Protein AF-A0A9D7A4C4-F1 (afdb_monomer)

Nearest PDB structures (foldseek):
  4v5z-assembly1_Bu  TM=4.127E-01  e=6.412E+00  Canis lupus familiaris

pLDDT: mean 70.17, std 12.79, range [40.72, 86.06]

Mean predicted aligned error: 13.34 Å

Structure (mmCIF, N/CA/C/O backbone):
data_AF-A0A9D7A4C4-F1
#
_entry.id   AF-A0A9D7A4C4-F1
#
loop_
_atom_site.group_PDB
_atom_site.id
_atom_site.type_symbol
_atom_site.label_atom_id
_atom_site.label_alt_id
_atom_site.label_comp_id
_atom_site.label_asym_id
_atom_site.label_entity_id
_atom_site.label_seq_id
_atom_site.pdbx_PDB_ins_code
_atom_site.Cartn_x
_atom_site.Cartn_y
_atom_site.Cartn_z
_atom_site.occupancy
_atom_site.B_iso_or_equiv
_atom_site.auth_seq_id
_atom_site.auth_comp_id
_atom_site.auth_asym_id
_atom_site.auth_atom_id
_atom_site.pdbx_PDB_model_num
ATOM 1 N N . MET A 1 1 ? -47.619 -20.358 13.182 1.00 59.12 1 MET A N 1
ATOM 2 C CA . MET A 1 1 ? -46.189 -20.686 13.375 1.00 59.12 1 MET A CA 1
ATOM 3 C C . MET A 1 1 ? -45.429 -20.185 12.158 1.00 59.12 1 MET A C 1
ATOM 5 O O . MET A 1 1 ? -45.761 -20.594 11.055 1.00 59.12 1 MET A O 1
ATOM 9 N N . ARG A 1 2 ? -44.508 -19.232 12.334 1.00 59.91 2 ARG A N 1
ATOM 10 C CA . ARG A 1 2 ? -43.686 -18.668 11.251 1.00 59.91 2 ARG A CA 1
ATOM 11 C C . ARG A 1 2 ? -42.433 -19.542 11.093 1.00 59.91 2 ARG A C 1
ATOM 13 O O . ARG A 1 2 ? -41.881 -19.927 12.122 1.00 59.91 2 ARG A O 1
ATOM 20 N N . PRO A 1 3 ? -42.006 -19.900 9.872 1.00 61.41 3 PRO A N 1
ATOM 21 C CA . PRO A 1 3 ? -40.824 -20.734 9.692 1.00 61.41 3 PRO A CA 1
ATOM 22 C C . PRO A 1 3 ? -39.545 -20.043 10.212 1.00 61.41 3 PRO A C 1
ATOM 24 O O . PRO A 1 3 ? -39.386 -18.841 9.990 1.00 61.41 3 PRO A O 1
ATOM 27 N N . PRO A 1 4 ? -38.626 -20.780 10.869 1.00 63.03 4 PRO A N 1
ATOM 28 C CA . PRO A 1 4 ? -37.471 -20.223 11.589 1.00 63.03 4 PRO A CA 1
ATOM 29 C C . PRO A 1 4 ? -36.311 -19.754 10.693 1.00 63.03 4 PRO A C 1
ATOM 31 O O . PRO A 1 4 ? -35.320 -19.251 11.201 1.00 63.03 4 PRO A O 1
ATOM 34 N N . PHE A 1 5 ? -36.406 -19.922 9.373 1.00 61.94 5 PHE A N 1
ATOM 35 C CA . PHE A 1 5 ? -35.345 -19.570 8.418 1.00 61.94 5 PHE A CA 1
ATOM 36 C C . PHE A 1 5 ? -35.461 -18.149 7.848 1.00 61.94 5 PHE A C 1
ATOM 38 O O . PHE A 1 5 ? -34.636 -17.738 7.040 1.00 61.94 5 PHE A O 1
ATOM 45 N N . LEU A 1 6 ? -36.475 -17.387 8.262 1.00 58.03 6 LEU A N 1
ATOM 46 C CA . LEU A 1 6 ? -36.602 -15.964 7.945 1.00 58.03 6 LEU A CA 1
ATOM 47 C C . LEU A 1 6 ? -36.028 -15.129 9.096 1.00 58.03 6 LEU A C 1
ATOM 49 O O . LEU A 1 6 ? -36.744 -14.344 9.716 1.00 58.03 6 LEU A O 1
ATOM 53 N N . SER A 1 7 ? -34.751 -15.335 9.412 1.00 60.59 7 SER A N 1
ATOM 54 C CA . SER A 1 7 ? -34.005 -14.400 10.251 1.00 60.59 7 SER A CA 1
ATOM 55 C C . SER A 1 7 ? -33.849 -13.106 9.457 1.00 60.59 7 SER A C 1
ATOM 57 O O . SER A 1 7 ? -33.082 -13.038 8.503 1.00 60.59 7 SER A O 1
ATOM 59 N N . THR A 1 8 ? -34.635 -12.093 9.810 1.00 58.38 8 THR A N 1
ATOM 60 C CA . THR A 1 8 ? -34.590 -10.740 9.225 1.00 58.38 8 THR A CA 1
ATOM 61 C C . THR A 1 8 ? -33.344 -9.946 9.626 1.00 58.38 8 THR A C 1
ATOM 63 O O . THR A 1 8 ? -33.243 -8.771 9.292 1.00 58.38 8 THR A O 1
ATOM 66 N N . ASP A 1 9 ? -32.393 -10.573 10.314 1.00 59.16 9 ASP A N 1
ATOM 67 C CA . ASP A 1 9 ? -31.080 -10.012 10.607 1.00 59.16 9 ASP A CA 1
ATOM 68 C C . ASP A 1 9 ? -30.175 -10.161 9.379 1.00 59.16 9 ASP A C 1
ATOM 70 O O . ASP A 1 9 ? -29.184 -10.890 9.375 1.00 59.16 9 ASP A O 1
ATOM 74 N N . PHE A 1 10 ? -30.538 -9.472 8.295 1.00 55.78 10 PHE A N 1
ATOM 75 C CA . PHE A 1 10 ? -29.558 -9.100 7.283 1.00 55.78 10 PHE A CA 1
ATOM 76 C C . PHE A 1 10 ? -28.617 -8.098 7.952 1.00 55.78 10 PHE A C 1
ATOM 78 O O . PHE A 1 10 ? -28.889 -6.900 8.011 1.00 55.78 10 PHE A O 1
ATOM 85 N N . GLN A 1 11 ? -27.545 -8.615 8.545 1.00 58.75 11 GLN A N 1
ATOM 86 C CA . GLN A 1 11 ? -26.488 -7.790 9.095 1.00 58.75 11 GLN A CA 1
ATOM 87 C C . GLN A 1 11 ? -25.715 -7.225 7.906 1.00 58.75 11 GLN A C 1
ATOM 89 O O . GLN A 1 11 ? -25.006 -7.940 7.202 1.00 58.75 11 GLN A O 1
ATOM 94 N N . GLU A 1 12 ? -25.958 -5.952 7.619 1.00 57.91 12 GLU A N 1
ATOM 95 C CA . GLU A 1 12 ? -25.278 -5.213 6.565 1.00 57.91 12 GLU A CA 1
ATOM 96 C C . GLU A 1 12 ? -23.792 -5.121 6.945 1.00 57.91 12 GLU A C 1
ATOM 98 O O . GLU A 1 12 ? -23.410 -4.261 7.736 1.00 57.91 12 GLU A O 1
ATOM 103 N N . SER A 1 13 ? -22.964 -6.053 6.447 1.00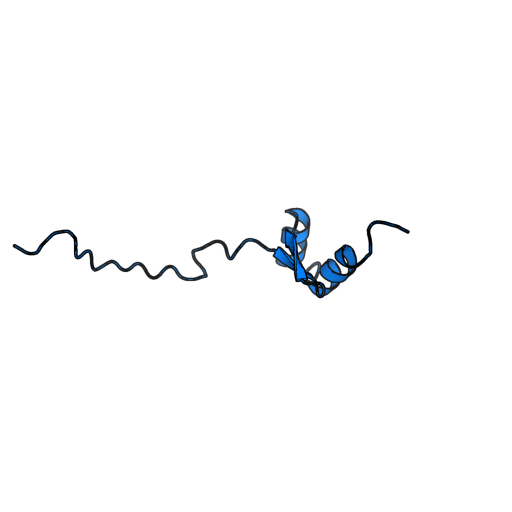 50.75 13 SER A N 1
ATOM 104 C CA . SER A 1 13 ? -21.505 -5.975 6.570 1.00 50.75 13 SER A CA 1
ATOM 105 C C . SER A 1 13 ? -21.064 -4.685 5.904 1.00 50.75 13 SER A C 1
ATOM 107 O O . SER A 1 13 ? -21.069 -4.561 4.675 1.00 50.75 13 SER A O 1
ATOM 109 N N . ARG A 1 14 ? -20.714 -3.688 6.712 1.00 57.94 14 ARG A N 1
ATOM 110 C CA . ARG A 1 14 ? -20.127 -2.471 6.181 1.00 57.94 14 ARG A CA 1
ATOM 111 C C . ARG A 1 14 ? -18.696 -2.790 5.785 1.00 57.94 14 ARG A C 1
ATOM 113 O O . ARG A 1 14 ? -18.009 -3.555 6.453 1.00 57.94 14 ARG A O 1
ATOM 120 N N . ILE A 1 15 ? -18.221 -2.143 4.725 1.00 55.75 15 ILE A N 1
ATOM 121 C CA . ILE A 1 15 ? -16.813 -2.206 4.288 1.00 55.75 15 ILE A CA 1
ATOM 122 C C . ILE A 1 15 ? -15.854 -1.835 5.447 1.00 55.75 15 ILE A C 1
ATOM 124 O O . ILE A 1 15 ? -14.680 -2.172 5.420 1.00 55.75 15 ILE A O 1
ATOM 128 N N . GLU A 1 16 ? -16.374 -1.148 6.465 1.00 56.97 16 GLU A N 1
ATOM 129 C CA . GLU A 1 16 ? -15.727 -0.774 7.724 1.00 56.97 16 GLU A CA 1
ATOM 130 C C . GLU A 1 16 ? -15.443 -1.968 8.664 1.00 56.97 16 GLU A C 1
ATOM 132 O O . GLU A 1 16 ? -14.435 -1.953 9.368 1.00 56.97 16 GLU A O 1
ATOM 137 N N . ASP A 1 17 ? -16.327 -2.976 8.682 1.00 51.41 17 ASP A N 1
ATOM 138 C CA . ASP A 1 17 ? -16.293 -4.137 9.590 1.00 51.41 17 ASP A CA 1
ATOM 139 C C . ASP A 1 17 ? -15.505 -5.321 9.008 1.00 51.41 17 ASP A C 1
ATOM 141 O O . ASP A 1 17 ? -14.965 -6.153 9.741 1.00 51.41 17 ASP A O 1
ATOM 145 N N . GLU A 1 18 ? -15.404 -5.394 7.681 1.00 48.78 18 GLU A N 1
ATOM 146 C CA . GLU A 1 18 ? -14.486 -6.304 7.007 1.00 48.78 18 GLU A CA 1
ATOM 147 C C . GLU A 1 18 ? -13.114 -5.627 6.894 1.00 48.78 18 GLU A C 1
ATOM 149 O O . GLU A 1 18 ? -13.036 -4.487 6.438 1.00 48.78 18 GLU A O 1
ATOM 154 N N . PRO A 1 19 ? -11.997 -6.281 7.269 1.00 49.09 19 PRO A N 1
ATOM 155 C CA . PRO A 1 19 ? -10.673 -5.726 7.024 1.00 49.09 19 PRO A CA 1
ATOM 156 C C . PRO A 1 19 ? -10.487 -5.583 5.510 1.00 49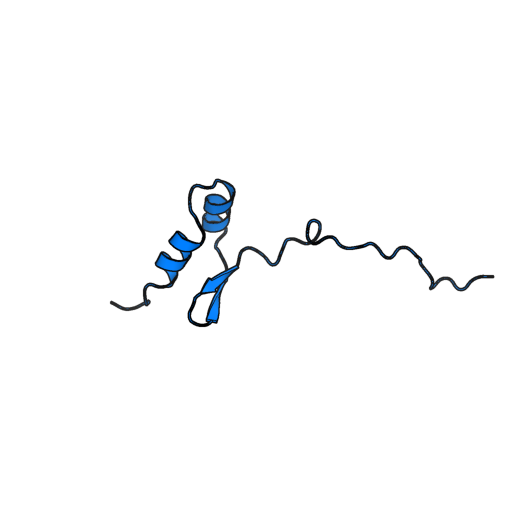.09 19 PRO A C 1
ATOM 158 O O . PRO A 1 19 ? -10.144 -6.555 4.838 1.00 49.09 19 PRO A O 1
ATOM 161 N N . ILE A 1 20 ? -10.752 -4.377 4.989 1.00 53.66 20 ILE A N 1
ATOM 162 C CA . ILE A 1 20 ? -10.722 -3.999 3.572 1.00 53.66 20 ILE A CA 1
ATOM 163 C C . ILE A 1 20 ? -9.518 -4.670 2.925 1.00 53.66 20 ILE A C 1
ATOM 165 O O . ILE A 1 20 ? -8.386 -4.288 3.233 1.00 53.66 20 ILE A O 1
ATOM 169 N N . LEU A 1 21 ? -9.795 -5.702 2.113 1.00 50.66 21 LEU A N 1
ATOM 170 C CA . LEU A 1 21 ?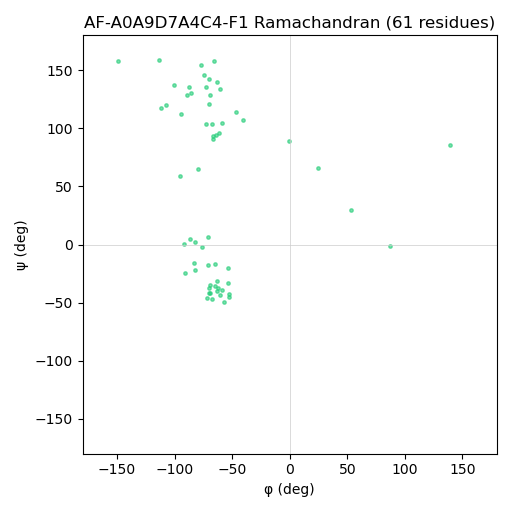 -8.873 -6.514 1.307 1.00 50.66 21 LEU A CA 1
ATOM 171 C C . LEU A 1 21 ? -7.423 -6.054 1.463 1.00 50.66 21 LEU A C 1
ATOM 173 O O . LEU A 1 21 ? -6.974 -5.126 0.793 1.00 50.66 21 LEU A O 1
ATOM 177 N N . GLY A 1 22 ? -6.749 -6.634 2.457 1.00 59.38 22 GLY A N 1
ATOM 178 C CA . GLY A 1 22 ? -5.643 -5.976 3.136 1.00 59.38 22 GLY A CA 1
ATOM 179 C C . GLY A 1 22 ? -4.626 -5.332 2.205 1.00 59.38 22 GLY A C 1
ATOM 180 O O . GLY A 1 22 ? -3.889 -6.062 1.564 1.00 59.38 22 GLY A O 1
ATOM 181 N N . MET A 1 23 ? -4.531 -3.999 2.239 1.00 72.06 23 MET A N 1
ATOM 182 C CA . MET A 1 23 ? -3.417 -3.166 1.760 1.00 72.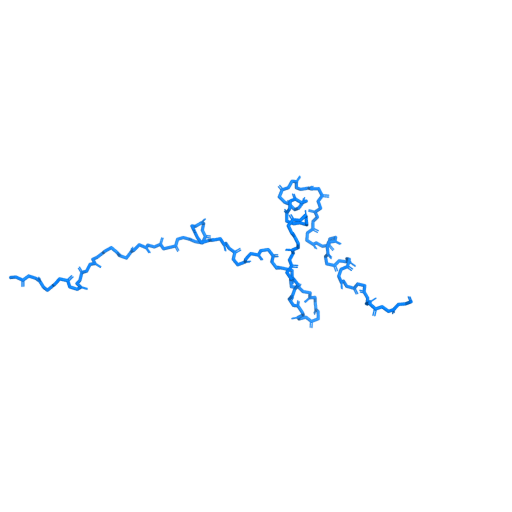06 23 MET A CA 1
ATOM 183 C C . MET A 1 23 ? -2.573 -3.838 0.660 1.00 72.06 23 MET A C 1
ATOM 185 O O . MET A 1 23 ? -1.424 -4.222 0.869 1.00 72.06 23 MET A O 1
ATOM 189 N N . VAL A 1 24 ? -3.185 -4.052 -0.501 1.00 74.31 24 VAL A N 1
ATOM 190 C CA . VAL A 1 24 ? -2.503 -4.473 -1.727 1.00 74.31 24 VAL A CA 1
ATOM 191 C C . VAL A 1 24 ? -2.311 -3.249 -2.617 1.00 74.31 24 VAL A C 1
ATOM 193 O O . VAL A 1 24 ? -3.212 -2.427 -2.764 1.00 74.31 24 VAL A O 1
ATOM 196 N N . LEU A 1 25 ? -1.134 -3.119 -3.2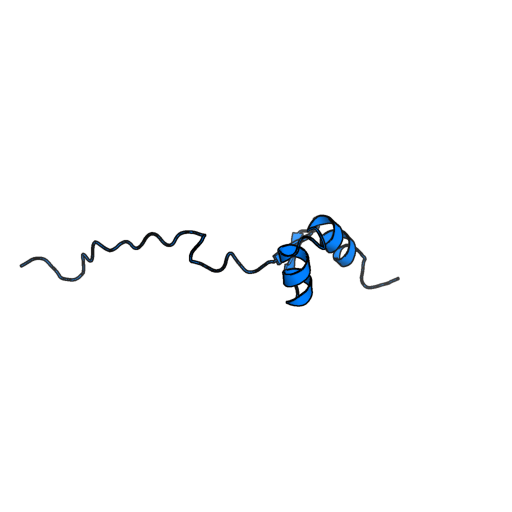14 1.00 79.12 25 LEU A N 1
ATOM 197 C CA . LEU A 1 25 ? -0.851 -2.150 -4.262 1.00 79.12 25 LEU A CA 1
ATOM 198 C C . LEU A 1 25 ? -1.170 -2.765 -5.613 1.00 79.12 25 LEU A C 1
ATOM 200 O O . LEU A 1 25 ? -0.686 -3.846 -5.943 1.00 79.12 25 LEU A O 1
ATOM 204 N N . ARG A 1 26 ? -1.952 -2.053 -6.416 1.00 78.62 26 ARG A N 1
ATOM 205 C CA . ARG A 1 26 ? -2.155 -2.406 -7.815 1.00 78.62 26 ARG A CA 1
ATOM 206 C C . ARG A 1 26 ? -1.165 -1.614 -8.654 1.00 78.62 26 ARG A C 1
ATOM 208 O O . ARG A 1 26 ? -1.262 -0.396 -8.740 1.00 78.62 26 ARG A O 1
ATOM 215 N N . LEU A 1 27 ? -0.215 -2.311 -9.256 1.00 79.31 27 LEU A N 1
ATOM 216 C CA . LEU A 1 27 ? 0.784 -1.712 -10.127 1.00 79.31 27 LEU A CA 1
ATOM 217 C C . LEU A 1 27 ? 0.181 -1.401 -11.511 1.00 79.31 27 LEU A C 1
ATOM 219 O O . LEU A 1 27 ? -0.788 -2.048 -11.929 1.00 79.31 27 LEU A O 1
ATOM 223 N N . PRO A 1 28 ? 0.742 -0.422 -12.246 1.00 72.25 28 PRO A N 1
ATOM 224 C CA . PRO A 1 28 ? 0.229 -0.007 -13.556 1.00 72.25 28 PRO A CA 1
ATOM 225 C C . PRO A 1 28 ? 0.329 -1.093 -14.640 1.00 72.25 28 PRO A C 1
ATOM 227 O O . PRO A 1 28 ? -0.360 -1.017 -15.651 1.00 72.25 28 PRO A O 1
ATOM 230 N N . ASP A 1 29 ? 1.143 -2.123 -14.425 1.00 78.94 29 ASP A N 1
ATOM 231 C CA . ASP A 1 29 ? 1.257 -3.302 -15.291 1.00 78.94 29 ASP A CA 1
ATOM 232 C C . ASP A 1 29 ? 0.240 -4.411 -14.963 1.00 78.94 29 ASP A C 1
ATOM 234 O O . ASP A 1 29 ? 0.274 -5.489 -15.555 1.00 78.94 29 ASP A O 1
ATOM 238 N N . GLY A 1 30 ? -0.672 -4.160 -14.019 1.00 76.31 30 GLY A N 1
ATOM 239 C CA . GLY A 1 30 ? -1.706 -5.103 -13.606 1.00 76.31 30 GLY A CA 1
ATOM 240 C C . GLY A 1 30 ? -1.276 -6.076 -12.509 1.00 76.31 30 GLY A C 1
ATOM 241 O O . GLY A 1 30 ? -2.112 -6.859 -12.055 1.00 76.31 30 GLY A O 1
ATOM 242 N N . ARG A 1 31 ? -0.023 -6.023 -12.034 1.00 82.56 31 ARG A N 1
ATOM 243 C CA . ARG A 1 31 ? 0.420 -6.830 -10.890 1.00 82.56 31 ARG A CA 1
ATOM 244 C C . ARG A 1 31 ? -0.224 -6.331 -9.597 1.00 82.56 31 ARG A C 1
ATOM 246 O O . ARG A 1 31 ? -0.392 -5.131 -9.383 1.00 82.56 31 ARG A O 1
ATOM 253 N N . ILE A 1 32 ? -0.567 -7.267 -8.719 1.00 83.25 32 ILE A N 1
ATOM 254 C CA . ILE A 1 32 ? -1.059 -6.977 -7.371 1.00 83.25 32 ILE A CA 1
ATOM 255 C C . ILE A 1 32 ? 0.054 -7.336 -6.396 1.00 83.25 32 ILE A C 1
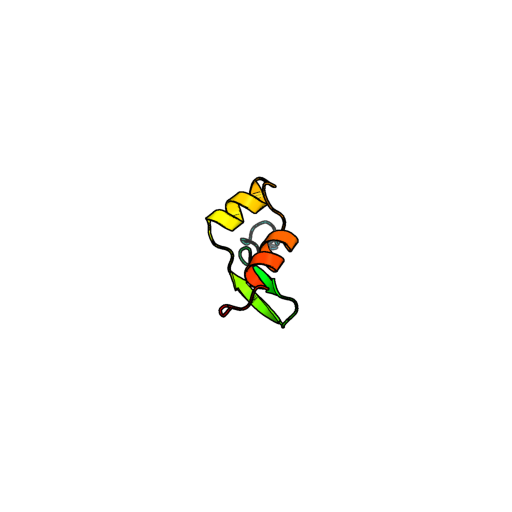ATOM 257 O O . ILE A 1 32 ? 0.494 -8.483 -6.344 1.00 83.25 32 ILE A O 1
ATOM 261 N N . GLN A 1 33 ? 0.506 -6.349 -5.634 1.00 81.31 33 GLN A N 1
ATOM 262 C CA . GLN A 1 33 ? 1.577 -6.493 -4.668 1.00 81.31 33 GLN A CA 1
ATOM 263 C C . GLN A 1 33 ? 1.024 -6.342 -3.256 1.00 81.31 33 GLN A C 1
ATOM 265 O O . GLN A 1 33 ? 0.540 -5.281 -2.872 1.00 81.31 33 GLN A O 1
ATOM 270 N N . THR A 1 34 ? 1.120 -7.393 -2.450 1.00 85.88 34 THR A N 1
ATOM 271 C CA . THR A 1 34 ? 0.744 -7.318 -1.036 1.00 85.88 34 THR A CA 1
ATOM 272 C C . THR A 1 34 ? 1.737 -6.451 -0.278 1.00 85.88 34 THR A C 1
ATOM 274 O O . THR A 1 34 ? 2.943 -6.692 -0.355 1.00 85.88 34 THR A O 1
ATOM 277 N N . LEU A 1 35 ? 1.234 -5.470 0.476 1.00 82.94 35 LEU A N 1
ATOM 278 C CA . LEU A 1 35 ? 2.069 -4.658 1.354 1.00 82.94 35 LEU A CA 1
ATOM 279 C C . LEU A 1 35 ? 2.508 -5.459 2.571 1.00 82.94 35 LEU A C 1
ATOM 281 O O . LEU A 1 35 ? 1.694 -6.119 3.233 1.00 82.94 35 LEU A O 1
ATOM 285 N N . THR A 1 36 ? 3.789 -5.333 2.898 1.00 86.06 36 THR A N 1
ATOM 286 C CA . THR A 1 36 ? 4.362 -5.855 4.139 1.00 86.06 36 THR A CA 1
ATOM 287 C C . THR A 1 36 ? 3.784 -5.126 5.352 1.00 86.06 36 THR A C 1
ATOM 289 O O . THR A 1 36 ? 3.320 -3.990 5.253 1.00 86.06 36 THR A O 1
ATOM 292 N N . TRP A 1 37 ? 3.843 -5.747 6.533 1.00 82.38 37 TRP A N 1
ATOM 293 C CA . TRP A 1 37 ? 3.387 -5.129 7.786 1.00 82.38 37 TRP A CA 1
ATOM 294 C C . TRP A 1 37 ? 4.034 -3.752 8.045 1.00 82.38 37 TRP A C 1
ATOM 296 O O . TRP A 1 37 ? 3.382 -2.852 8.569 1.00 82.38 37 TRP A O 1
ATOM 306 N N . TRP A 1 38 ? 5.290 -3.566 7.626 1.00 83.81 38 TRP A N 1
ATOM 307 C CA . TRP A 1 38 ? 6.015 -2.309 7.787 1.00 83.81 38 TRP A CA 1
ATOM 308 C C . TRP A 1 38 ? 5.490 -1.219 6.855 1.00 83.81 38 TRP A C 1
ATOM 310 O O . TRP A 1 38 ? 5.225 -0.104 7.288 1.00 83.81 38 TRP A O 1
ATOM 320 N N . GLU A 1 39 ? 5.269 -1.539 5.581 1.00 84.62 39 GLU A N 1
ATOM 321 C CA . GLU A 1 39 ? 4.717 -0.582 4.614 1.00 84.62 39 GLU A CA 1
ATOM 322 C C . GLU A 1 39 ? 3.290 -0.179 4.976 1.00 84.62 39 GLU A C 1
ATOM 324 O O . GLU A 1 39 ? 2.922 0.986 4.851 1.00 84.62 39 GLU A O 1
ATOM 329 N N . ARG A 1 40 ? 2.522 -1.130 5.514 1.00 82.50 40 ARG A N 1
ATOM 330 C CA . ARG A 1 40 ? 1.215 -0.879 6.119 1.00 82.50 40 ARG A CA 1
ATOM 331 C C . ARG A 1 40 ? 1.317 0.140 7.254 1.00 82.50 40 ARG A C 1
ATOM 333 O O . ARG A 1 40 ? 0.581 1.119 7.251 1.00 82.50 40 ARG A O 1
ATOM 340 N N . MET A 1 41 ? 2.256 -0.045 8.188 1.00 83.62 41 MET A N 1
ATOM 341 C CA . MET A 1 41 ? 2.487 0.927 9.263 1.00 83.62 41 MET A CA 1
ATOM 342 C C . MET A 1 41 ? 2.897 2.303 8.732 1.00 83.62 41 MET A C 1
ATOM 344 O O . MET A 1 41 ? 2.376 3.309 9.204 1.00 83.62 41 MET A O 1
ATOM 348 N N . LEU A 1 42 ? 3.790 2.365 7.742 1.00 85.44 42 LEU A N 1
ATOM 349 C CA . LEU A 1 42 ? 4.234 3.633 7.161 1.00 85.44 42 LEU A CA 1
ATOM 350 C C . LEU A 1 42 ? 3.085 4.398 6.489 1.00 85.44 42 LEU A C 1
ATOM 352 O O . LEU A 1 42 ? 3.010 5.615 6.644 1.00 85.44 42 LEU A O 1
ATOM 356 N N . ILE A 1 43 ? 2.183 3.706 5.785 1.00 81.56 43 ILE A N 1
ATOM 357 C CA . ILE A 1 43 ? 0.991 4.321 5.179 1.00 81.56 43 ILE A CA 1
ATOM 358 C C . ILE A 1 43 ? 0.027 4.806 6.263 1.00 81.56 43 ILE A C 1
ATOM 360 O O . ILE A 1 43 ? -0.427 5.948 6.216 1.00 81.56 43 ILE A O 1
ATOM 364 N N . THR A 1 44 ? -0.257 3.972 7.268 1.00 82.44 44 THR A N 1
ATOM 365 C CA . THR A 1 44 ? -1.151 4.332 8.381 1.00 82.44 44 THR A CA 1
ATOM 366 C C . THR A 1 44 ? -0.650 5.563 9.135 1.00 82.44 44 THR A C 1
ATOM 368 O O . THR A 1 44 ? -1.437 6.435 9.495 1.00 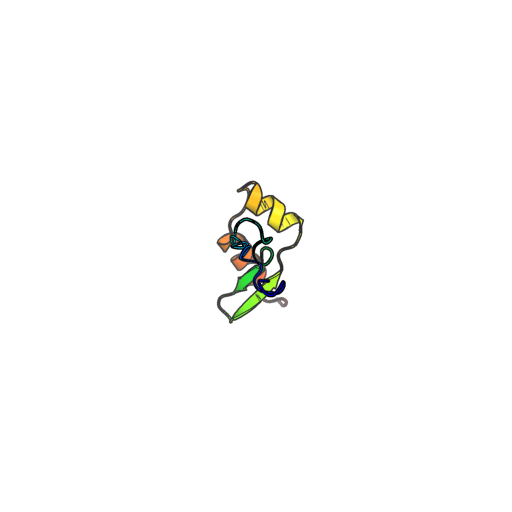82.44 44 THR A O 1
ATOM 371 N N . LEU A 1 45 ? 0.666 5.672 9.330 1.00 85.81 45 LEU A N 1
ATOM 372 C CA . LEU A 1 45 ? 1.308 6.819 9.974 1.00 85.81 45 LEU A CA 1
ATOM 373 C C . LEU A 1 45 ? 1.546 8.005 9.023 1.00 85.81 45 LEU A C 1
ATOM 375 O O . LEU A 1 45 ? 2.121 9.005 9.445 1.00 85.81 45 LEU A O 1
ATOM 379 N N . ARG A 1 46 ? 1.128 7.908 7.751 1.00 80.81 46 ARG A N 1
ATOM 380 C CA . ARG A 1 46 ? 1.372 8.907 6.691 1.00 80.81 46 ARG A CA 1
ATOM 381 C C . ARG A 1 46 ? 2.847 9.289 6.522 1.00 80.81 46 ARG A C 1
ATOM 383 O O . ARG A 1 46 ? 3.174 10.399 6.117 1.00 80.81 46 ARG A O 1
ATOM 390 N N . LEU A 1 47 ? 3.742 8.354 6.827 1.00 85.69 47 LEU A N 1
ATOM 391 C CA . LEU A 1 47 ? 5.184 8.483 6.603 1.00 85.69 47 LEU A CA 1
ATOM 392 C C . LEU A 1 47 ? 5.565 8.126 5.161 1.00 85.69 47 LEU A C 1
ATOM 394 O O . LEU A 1 47 ? 6.675 8.409 4.716 1.00 85.69 47 LEU A O 1
ATOM 398 N N . THR A 1 48 ? 4.660 7.468 4.437 1.00 79.88 48 THR A N 1
ATOM 399 C CA . THR A 1 48 ? 4.807 7.156 3.020 1.00 79.88 48 THR A CA 1
ATOM 400 C C . THR A 1 48 ? 3.441 7.124 2.341 1.00 79.88 48 THR A C 1
ATOM 402 O O . THR A 1 48 ? 2.422 6.903 2.995 1.00 79.88 48 THR A O 1
ATOM 405 N N . ASP A 1 49 ? 3.438 7.302 1.024 1.00 80.50 49 ASP A N 1
ATOM 406 C CA . ASP A 1 49 ? 2.238 7.277 0.192 1.00 80.50 49 ASP A CA 1
ATOM 407 C C . ASP A 1 49 ? 2.252 6.083 -0.764 1.00 80.50 49 ASP A C 1
ATOM 409 O O . ASP A 1 49 ? 3.311 5.570 -1.143 1.00 80.50 49 ASP A O 1
ATOM 413 N N . ALA A 1 50 ? 1.065 5.695 -1.239 1.00 76.25 50 ALA A N 1
ATOM 414 C CA . ALA A 1 50 ? 0.904 4.619 -2.217 1.00 76.25 50 ALA A CA 1
ATOM 415 C C . ALA A 1 50 ? 1.789 4.820 -3.461 1.00 76.25 50 ALA A C 1
ATOM 417 O O . ALA A 1 50 ? 2.483 3.895 -3.863 1.00 76.25 50 ALA A O 1
ATOM 418 N N . LYS A 1 51 ? 1.876 6.047 -3.995 1.00 75.81 51 LYS A N 1
ATOM 419 C CA . LYS A 1 51 ? 2.725 6.375 -5.160 1.00 75.81 51 LYS A CA 1
ATOM 420 C C . LYS A 1 51 ? 4.220 6.150 -4.916 1.00 75.81 51 LYS A C 1
ATOM 422 O O . LYS A 1 51 ? 4.944 5.732 -5.817 1.00 75.81 51 LYS A O 1
ATOM 427 N N . ALA A 1 52 ? 4.699 6.441 -3.708 1.00 81.31 52 ALA A N 1
ATOM 428 C CA . ALA A 1 52 ? 6.102 6.233 -3.357 1.00 81.31 52 ALA A CA 1
ATOM 429 C C . ALA A 1 52 ? 6.422 4.734 -3.255 1.00 81.31 52 ALA A C 1
ATOM 431 O O . ALA A 1 52 ? 7.487 4.290 -3.688 1.00 81.31 52 ALA A O 1
ATOM 432 N N . LEU A 1 53 ? 5.484 3.943 -2.730 1.00 80.38 53 LEU A N 1
ATOM 433 C CA . LEU A 1 53 ? 5.605 2.489 -2.697 1.00 80.38 53 LEU A CA 1
ATOM 434 C C . LEU A 1 53 ? 5.485 1.869 -4.093 1.00 80.38 53 LEU A C 1
ATOM 436 O O . LEU A 1 53 ? 6.294 1.010 -4.434 1.00 80.38 53 LEU A O 1
ATOM 440 N N . GLU A 1 54 ? 4.563 2.343 -4.932 1.00 79.94 54 GLU A N 1
ATOM 441 C CA . GLU A 1 54 ? 4.475 1.955 -6.346 1.00 79.94 54 GLU A CA 1
ATOM 442 C C . GLU A 1 54 ? 5.816 2.156 -7.051 1.00 79.94 54 GLU A C 1
ATOM 444 O O . GLU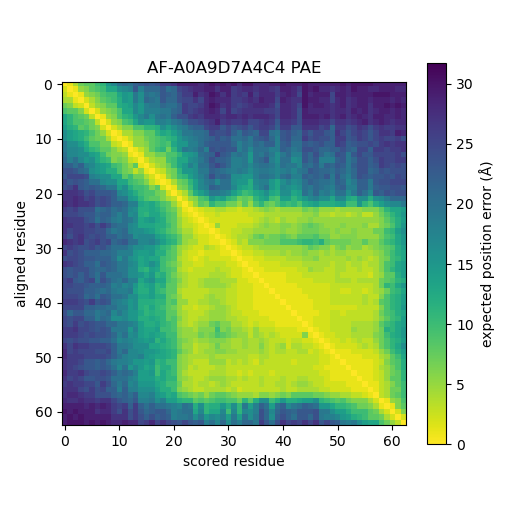 A 1 54 ? 6.283 1.243 -7.719 1.00 79.94 54 GLU A O 1
ATOM 449 N N . ALA A 1 55 ? 6.498 3.286 -6.840 1.00 83.12 55 ALA A N 1
ATOM 450 C CA . ALA A 1 55 ? 7.814 3.541 -7.428 1.00 83.12 55 ALA A CA 1
ATOM 451 C C . ALA A 1 55 ? 8.905 2.559 -6.951 1.00 83.12 55 ALA A C 1
ATOM 453 O O . ALA A 1 55 ? 9.826 2.245 -7.709 1.00 83.12 55 ALA A O 1
ATOM 454 N N . ARG A 1 56 ? 8.814 2.051 -5.712 1.00 80.44 56 ARG A N 1
ATOM 455 C CA . ARG A 1 56 ? 9.731 1.017 -5.195 1.00 80.44 56 ARG A CA 1
ATOM 456 C C . ARG A 1 56 ? 9.503 -0.325 -5.886 1.00 80.44 56 ARG A C 1
ATOM 458 O O . ARG A 1 56 ? 10.476 -0.980 -6.244 1.00 80.44 56 ARG A O 1
ATOM 465 N N . TYR A 1 57 ? 8.245 -0.699 -6.100 1.00 78.69 57 TYR A N 1
ATOM 466 C CA . TYR A 1 57 ? 7.869 -1.954 -6.759 1.00 78.69 57 TYR A CA 1
ATOM 467 C C . TYR A 1 57 ? 7.918 -1.891 -8.292 1.00 78.69 57 TYR A C 1
ATOM 469 O O . TYR A 1 57 ? 8.065 -2.920 -8.947 1.00 78.69 57 TYR A O 1
ATOM 477 N N . ALA A 1 58 ? 7.840 -0.694 -8.873 1.00 72.31 58 ALA A N 1
ATOM 478 C CA . ALA A 1 58 ? 7.982 -0.465 -10.307 1.00 72.31 58 ALA A CA 1
ATOM 479 C C . ALA A 1 58 ? 9.424 -0.668 -10.792 1.00 72.31 58 ALA A C 1
ATOM 481 O O . ALA A 1 58 ? 9.650 -0.836 -11.991 1.00 72.31 58 ALA A O 1
ATOM 482 N N . ARG A 1 59 ? 10.410 -0.653 -9.885 1.00 65.00 59 ARG A N 1
ATOM 483 C CA . ARG A 1 59 ? 11.801 -0.915 -10.248 1.00 65.00 59 ARG A CA 1
ATOM 484 C C . ARG A 1 59 ? 11.937 -2.407 -10.603 1.00 65.00 59 ARG A C 1
ATOM 486 O O . ARG A 1 59 ? 11.624 -3.249 -9.760 1.00 65.00 59 ARG A O 1
ATOM 493 N N . PRO A 1 60 ? 12.367 -2.760 -11.828 1.00 55.22 60 PRO A N 1
ATOM 494 C CA . PRO A 1 60 ? 12.543 -4.156 -12.200 1.00 55.22 60 P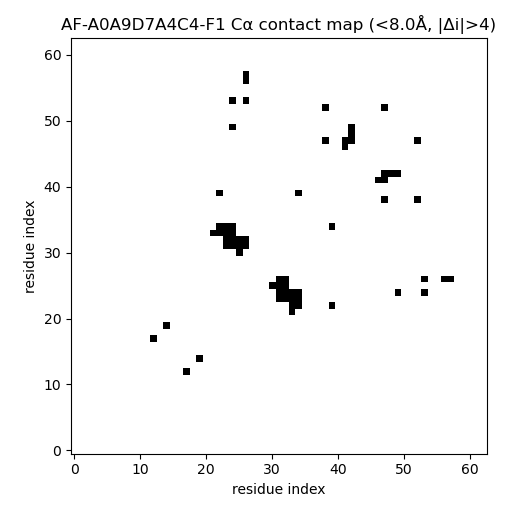RO A CA 1
ATOM 495 C C . PRO A 1 60 ? 13.582 -4.794 -11.274 1.00 55.22 60 PRO A C 1
ATOM 497 O O . PRO A 1 60 ? 14.634 -4.212 -11.004 1.00 55.22 60 PRO A O 1
ATOM 500 N N . ILE A 1 61 ? 13.278 -5.989 -10.769 1.00 56.31 61 ILE A N 1
ATOM 501 C CA . ILE A 1 61 ? 14.269 -6.848 -10.120 1.00 56.31 61 ILE A CA 1
ATOM 502 C C . ILE A 1 61 ? 15.239 -7.268 -11.232 1.00 56.31 61 ILE A C 1
ATOM 504 O O . ILE A 1 61 ? 14.949 -8.194 -11.984 1.00 56.31 61 ILE A O 1
ATOM 508 N N . GLY A 1 62 ? 16.332 -6.522 -11.390 1.00 54.84 62 GLY A N 1
ATOM 509 C CA . GLY A 1 62 ? 17.361 -6.770 -12.399 1.00 54.84 62 GLY A CA 1
ATOM 510 C C . GLY A 1 62 ? 17.880 -5.490 -13.050 1.00 54.84 62 GLY A C 1
ATOM 511 O O . GLY A 1 62 ? 17.408 -5.104 -14.117 1.00 54.84 62 GLY A O 1
ATOM 512 N N . ALA A 1 63 ? 18.863 -4.862 -12.408 1.00 40.72 63 ALA A N 1
ATOM 513 C CA . ALA A 1 63 ? 19.872 -4.022 -13.046 1.00 40.72 63 ALA A CA 1
ATOM 514 C C . ALA A 1 63 ? 21.223 -4.374 -12.419 1.00 40.72 63 ALA A C 1
ATOM 516 O O . ALA A 1 63 ? 21.246 -4.517 -11.173 1.00 40.72 63 ALA A O 1
#

Foldseek 3Di:
DDDPPPPVPPPPPDCVNPCNVADWQQAPVRDTHHDDPVVVVCVVVVVDDSVVVSVVVVPDPDD

Solvent-accessible surface area (backbone atoms only — not comparable to full-atom values): 4306 Å² total; per-residue (Å²): 137,80,74,86,85,72,68,83,75,74,74,79,81,46,74,85,78,45,81,62,78,70,62,55,46,76,44,96,88,71,49,77,43,74,56,51,76,64,56,49,49,31,43,77,70,65,75,46,51,72,70,61,52,46,57,63,69,66,51,71,96,78,129

Radius of gyration: 19.52 Å; Cα contacts (8 Å, |Δi|>4): 33; chains: 1; bounding box: 66×30×29 Å

Secondary structure (DSSP, 8-state):
---TT---------TTTS--GGGEEE-TTS-EEEPPHHHHHHHHTTSS-HHHHHHHHSS-S--

Sequence (63 aa):
MRPPFLSTDFQESRIEDEPILGMVLRLPDGRIQTLTWWERMLITLRLTDAKALEARYARPIGA